Protein 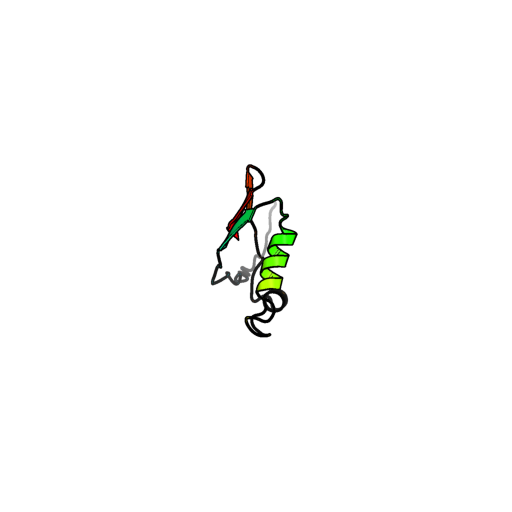AF-A0A8S8XQ68-F1 (afdb_monomer_lite)

Secondary structure (DSSP, 8-state):
-------------------S-----EEEEES---HHHHHHHHHHHHTTTS-TTT-HHHHHHTTSS-----EEEEETTEEEEE-

Structure (mmCIF, N/CA/C/O backbone):
data_AF-A0A8S8XQ68-F1
#
_entry.id   AF-A0A8S8XQ68-F1
#
loop_
_atom_site.group_PDB
_atom_site.id
_atom_site.type_symbol
_atom_site.label_atom_id
_atom_site.label_alt_id
_atom_site.label_comp_id
_atom_site.label_asym_id
_atom_site.label_entity_id
_atom_site.label_seq_id
_atom_site.pdbx_PDB_ins_code
_atom_site.Cartn_x
_atom_site.Cartn_y
_atom_site.Cartn_z
_atom_site.occupancy
_atom_site.B_iso_or_equiv
_atom_site.auth_seq_id
_atom_site.auth_comp_id
_atom_site.auth_asym_id
_atom_site.auth_atom_id
_atom_site.pdbx_PDB_model_num
ATOM 1 N N . MET A 1 1 ? 61.164 16.916 19.127 1.00 45.66 1 MET A N 1
ATOM 2 C CA . MET A 1 1 ? 59.933 17.377 19.805 1.00 45.66 1 MET A CA 1
ATOM 3 C C . MET A 1 1 ? 58.871 17.599 18.726 1.00 45.66 1 MET A C 1
ATOM 5 O O . MET A 1 1 ? 58.919 18.593 18.029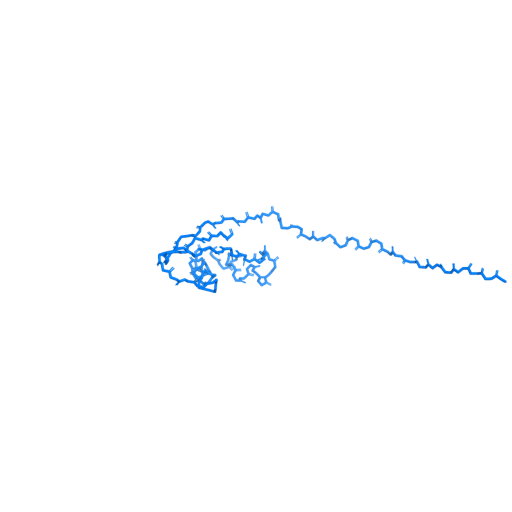 1.00 45.66 1 MET A O 1
ATOM 9 N N . SER A 1 2 ? 58.187 16.527 18.312 1.00 45.78 2 SER A N 1
ATOM 10 C CA . SER A 1 2 ? 56.775 16.249 18.661 1.00 45.78 2 SER A CA 1
ATOM 11 C C . SER A 1 2 ? 55.799 17.041 17.778 1.00 45.78 2 SER A C 1
ATOM 13 O O . SER A 1 2 ? 55.581 18.214 18.035 1.00 45.78 2 SER A O 1
ATOM 15 N N . LYS A 1 3 ? 55.236 16.437 16.718 1.00 50.81 3 LYS A N 1
ATOM 16 C CA . LYS A 1 3 ? 53.815 15.995 16.566 1.00 50.81 3 LYS A CA 1
ATOM 17 C C . LYS A 1 3 ? 53.278 16.672 15.279 1.00 50.81 3 LYS A C 1
ATOM 19 O O . LYS A 1 3 ? 53.660 17.800 15.036 1.00 50.81 3 LYS A O 1
ATOM 24 N N . LYS A 1 4 ? 52.405 16.140 14.418 1.00 52.94 4 LYS A N 1
ATOM 25 C CA . LYS A 1 4 ? 51.621 14.898 14.312 1.00 52.94 4 LYS A CA 1
ATOM 26 C C . LYS A 1 4 ? 50.864 14.980 12.959 1.00 52.94 4 LYS A C 1
ATOM 28 O O . LYS A 1 4 ? 50.473 16.071 12.570 1.00 52.94 4 LYS A O 1
ATOM 33 N N . HIS A 1 5 ? 50.713 13.830 12.295 1.00 47.81 5 HIS A N 1
ATOM 34 C CA . HIS A 1 5 ? 49.649 13.333 11.390 1.00 47.81 5 HIS A CA 1
ATOM 35 C C . HIS A 1 5 ? 48.411 14.237 11.094 1.00 47.81 5 HIS A C 1
ATOM 37 O O . HIS A 1 5 ? 47.971 14.956 11.980 1.00 47.81 5 HIS A O 1
ATOM 43 N N . ASN A 1 6 ? 47.663 14.146 9.977 1.00 57.00 6 ASN A N 1
ATOM 44 C CA . ASN A 1 6 ? 47.094 12.924 9.388 1.00 57.00 6 ASN A CA 1
ATOM 45 C C . ASN A 1 6 ? 46.242 13.185 8.111 1.00 57.00 6 ASN A C 1
ATOM 47 O O . ASN A 1 6 ? 45.627 14.235 7.979 1.00 57.00 6 ASN A O 1
ATOM 51 N N . ASN A 1 7 ? 46.112 12.124 7.303 1.00 50.91 7 ASN A N 1
ATOM 52 C CA . ASN A 1 7 ? 44.935 11.620 6.563 1.00 50.91 7 ASN A CA 1
ATOM 53 C C . ASN A 1 7 ? 44.173 12.415 5.476 1.00 50.91 7 ASN A C 1
ATOM 55 O O . ASN A 1 7 ? 43.329 13.262 5.743 1.00 50.91 7 ASN A O 1
ATOM 59 N N . ARG A 1 8 ? 44.322 11.895 4.243 1.00 55.06 8 ARG A N 1
ATOM 60 C CA . ARG A 1 8 ? 43.274 11.299 3.374 1.00 55.06 8 ARG A CA 1
ATOM 61 C C . ARG A 1 8 ? 41.808 11.500 3.792 1.00 55.06 8 ARG A C 1
ATOM 63 O O . ARG A 1 8 ? 41.380 11.014 4.834 1.00 55.06 8 ARG A O 1
ATOM 70 N N . GLY A 1 9 ? 41.010 11.966 2.834 1.00 41.31 9 GLY A N 1
ATOM 71 C CA . GLY A 1 9 ? 39.561 11.777 2.815 1.00 41.31 9 GLY A CA 1
ATOM 72 C C . GLY A 1 9 ? 39.008 12.072 1.428 1.00 41.31 9 GLY A C 1
ATOM 73 O O . GLY A 1 9 ? 38.631 13.201 1.143 1.00 41.31 9 GLY A O 1
ATOM 74 N N . GLY A 1 10 ? 39.024 11.069 0.545 1.00 47.94 10 GLY A N 1
ATOM 75 C CA . GLY A 1 10 ? 38.411 11.163 -0.776 1.00 47.94 10 GLY A CA 1
ATOM 76 C C . GLY A 1 10 ? 36.925 11.475 -0.645 1.00 47.94 10 GLY A C 1
ATOM 77 O O . GLY A 1 10 ? 36.194 10.767 0.047 1.00 47.94 10 GLY A O 1
ATOM 78 N N . ASN A 1 11 ? 36.487 12.538 -1.314 1.00 47.50 11 ASN A N 1
ATOM 79 C CA . ASN A 1 11 ? 35.093 12.944 -1.330 1.00 47.50 11 ASN A CA 1
ATOM 80 C C . ASN A 1 11 ? 34.316 12.044 -2.302 1.00 47.50 11 ASN A C 1
AT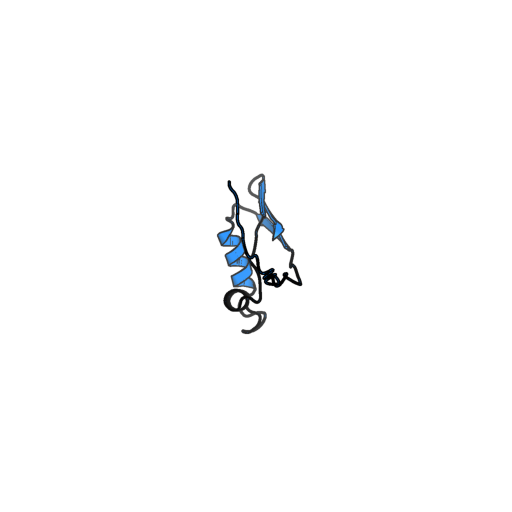OM 82 O O . ASN A 1 11 ? 34.045 12.413 -3.441 1.00 47.50 11 ASN A O 1
ATOM 86 N N . ASN A 1 12 ? 34.012 10.819 -1.872 1.00 56.91 12 ASN A N 1
ATOM 87 C CA . ASN A 1 12 ? 33.160 9.911 -2.627 1.00 56.91 12 ASN A CA 1
ATOM 88 C C . ASN A 1 12 ? 31.699 10.231 -2.294 1.00 56.91 12 ASN A C 1
ATOM 90 O O . ASN A 1 12 ? 31.043 9.522 -1.530 1.00 56.91 12 ASN A O 1
ATOM 94 N N . SER A 1 13 ? 31.204 11.339 -2.849 1.00 52.53 13 SER A N 1
ATOM 95 C CA . SER A 1 13 ? 29.772 11.624 -2.902 1.00 52.53 13 SER A CA 1
ATOM 96 C C . SER A 1 13 ? 29.122 10.609 -3.843 1.00 52.53 13 SER A C 1
ATOM 98 O O . SER A 1 13 ? 28.866 10.887 -5.012 1.00 52.53 13 SER A O 1
ATOM 100 N N . LYS A 1 14 ? 28.886 9.393 -3.331 1.00 50.19 14 LYS A N 1
ATOM 101 C CA . LYS A 1 14 ? 27.947 8.443 -3.925 1.00 50.19 14 LYS A CA 1
ATOM 102 C C . LYS A 1 14 ? 26.599 9.148 -3.959 1.00 50.19 14 LYS A C 1
ATOM 104 O O . LYS A 1 14 ? 25.932 9.254 -2.934 1.00 50.19 14 LYS A O 1
ATOM 109 N N . GLY A 1 15 ? 26.248 9.677 -5.128 1.00 48.78 15 GLY A N 1
ATOM 110 C CA . GLY A 1 15 ? 24.949 10.271 -5.389 1.00 48.78 15 GLY A CA 1
ATOM 111 C C . GLY A 1 15 ? 23.872 9.273 -4.998 1.00 48.78 15 GLY A C 1
ATOM 112 O O . GLY A 1 15 ? 23.684 8.253 -5.660 1.00 48.78 15 GLY A O 1
ATOM 113 N N . ASN A 1 16 ? 23.203 9.551 -3.884 1.00 58.09 16 ASN A N 1
ATOM 114 C CA . ASN A 1 16 ? 22.000 8.845 -3.500 1.00 58.09 16 ASN A CA 1
ATOM 115 C C . ASN A 1 16 ? 21.007 9.097 -4.636 1.00 58.09 16 ASN A C 1
ATOM 117 O O . ASN A 1 16 ? 20.678 10.251 -4.917 1.00 58.09 16 ASN A O 1
ATOM 121 N N . LYS A 1 17 ? 20.596 8.049 -5.354 1.00 60.59 17 LYS A N 1
ATOM 122 C CA . LYS A 1 17 ? 19.598 8.164 -6.419 1.00 60.59 17 LYS A CA 1
ATOM 123 C C . LYS A 1 17 ? 18.279 8.542 -5.743 1.00 60.59 17 LYS A C 1
ATOM 125 O O . LYS A 1 17 ? 17.553 7.675 -5.272 1.00 60.59 17 LYS A O 1
ATOM 130 N N . ALA A 1 18 ? 18.045 9.843 -5.592 1.00 64.94 18 ALA A N 1
ATOM 131 C CA . ALA A 1 18 ? 16.877 10.372 -4.911 1.00 64.94 18 ALA A CA 1
ATOM 132 C C . ALA A 1 18 ? 15.615 9.882 -5.631 1.00 64.94 18 ALA A C 1
ATOM 134 O O . ALA A 1 18 ? 15.548 9.898 -6.864 1.00 64.94 18 ALA A O 1
ATOM 135 N N . MET A 1 19 ? 14.631 9.414 -4.861 1.00 73.88 19 MET A N 1
ATOM 136 C CA . MET A 1 19 ? 13.340 8.998 -5.403 1.00 73.88 19 MET A CA 1
ATOM 137 C C . MET A 1 19 ? 12.702 10.199 -6.106 1.00 73.88 19 MET A C 1
ATOM 139 O O . MET A 1 19 ? 12.437 11.220 -5.480 1.00 73.88 19 MET A O 1
ATOM 143 N N . LYS A 1 20 ? 12.500 10.098 -7.424 1.00 82.62 20 LYS A N 1
ATOM 144 C CA . LYS A 1 20 ? 12.016 11.217 -8.250 1.00 82.62 20 LYS A CA 1
ATOM 145 C C . LYS A 1 20 ? 10.530 11.517 -8.022 1.00 82.62 20 LYS A C 1
ATOM 147 O O . LYS A 1 20 ? 10.103 12.651 -8.210 1.00 82.62 20 LYS A O 1
ATOM 152 N N . TYR A 1 21 ? 9.759 10.503 -7.633 1.00 87.81 21 TYR A N 1
ATOM 153 C CA . TYR A 1 21 ? 8.315 10.582 -7.440 1.00 87.81 21 TYR A CA 1
ATOM 154 C C . TYR A 1 21 ? 7.913 9.849 -6.159 1.00 87.81 21 TYR A C 1
ATOM 156 O O . TYR A 1 21 ? 8.497 8.816 -5.831 1.00 87.81 21 TYR A O 1
ATOM 164 N N . MET A 1 22 ? 6.907 10.382 -5.466 1.00 88.31 22 MET A N 1
ATOM 165 C CA . MET A 1 22 ? 6.301 9.787 -4.277 1.00 88.31 22 MET A CA 1
ATOM 166 C C . MET A 1 22 ? 4.800 9.655 -4.517 1.00 88.31 22 MET A C 1
ATOM 168 O O . MET A 1 22 ? 4.125 10.650 -4.782 1.00 88.31 22 MET A O 1
ATOM 172 N N . VAL A 1 23 ? 4.298 8.424 -4.458 1.00 89.19 23 VAL A N 1
ATOM 173 C CA . VAL A 1 23 ? 2.861 8.137 -4.489 1.00 89.19 23 VAL A CA 1
ATOM 174 C C . VAL A 1 23 ? 2.338 8.294 -3.069 1.00 89.19 23 VAL A C 1
ATOM 176 O O . VAL A 1 23 ? 2.987 7.817 -2.145 1.00 89.19 23 VAL A O 1
ATOM 179 N N . ARG A 1 24 ? 1.200 8.975 -2.911 1.00 91.94 24 ARG A N 1
ATOM 180 C CA . ARG A 1 24 ? 0.502 9.100 -1.630 1.00 91.94 24 ARG A CA 1
ATOM 181 C C . ARG A 1 24 ? -0.929 8.615 -1.759 1.00 91.94 24 ARG A C 1
ATOM 183 O O . ARG A 1 24 ? -1.577 8.938 -2.756 1.00 91.94 24 ARG A O 1
ATOM 190 N N . ALA A 1 25 ? -1.414 7.874 -0.772 1.00 91.56 25 ALA A N 1
ATOM 191 C CA . ALA A 1 25 ? -2.789 7.391 -0.760 1.00 91.56 25 ALA A CA 1
ATOM 192 C C . ALA A 1 25 ? -3.381 7.352 0.652 1.00 91.56 25 ALA A C 1
ATOM 194 O O . ALA A 1 25 ? -2.741 6.908 1.601 1.00 91.56 25 ALA A O 1
ATOM 195 N N . ASP A 1 26 ? -4.639 7.772 0.772 1.00 93.00 26 ASP A N 1
ATOM 196 C CA . ASP A 1 26 ? -5.413 7.669 2.005 1.00 93.00 26 ASP A CA 1
ATOM 197 C C . ASP A 1 26 ? -6.166 6.338 2.067 1.00 93.00 26 ASP A C 1
ATOM 199 O O . ASP A 1 26 ? -6.818 5.917 1.108 1.00 93.00 26 ASP A O 1
ATOM 203 N N . ILE A 1 27 ? -6.147 5.704 3.236 1.00 91.25 27 ILE A N 1
ATOM 204 C CA . ILE A 1 27 ? -6.851 4.455 3.511 1.00 91.25 27 ILE A CA 1
ATOM 205 C C . ILE A 1 27 ? -7.910 4.688 4.579 1.00 91.25 27 ILE A C 1
ATOM 207 O O . ILE A 1 27 ? -7.672 5.341 5.597 1.00 91.25 27 ILE A O 1
ATOM 211 N N . LYS A 1 28 ? -9.083 4.091 4.371 1.00 92.56 28 LYS A N 1
ATOM 212 C CA . LYS A 1 28 ? -10.150 4.005 5.368 1.00 92.56 28 LYS A CA 1
ATOM 213 C C . LYS A 1 28 ? -10.635 2.569 5.439 1.00 92.56 28 LYS A C 1
ATOM 215 O O . LYS A 1 28 ? -11.041 2.009 4.425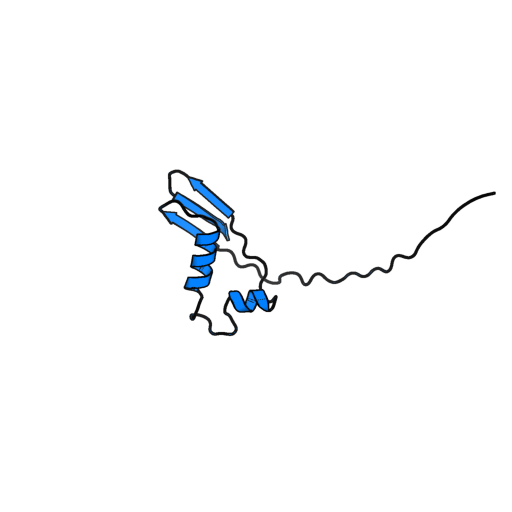 1.00 92.56 28 LYS A O 1
ATOM 220 N N . VAL A 1 29 ? -10.614 1.989 6.632 1.00 93.38 29 VAL A N 1
ATOM 221 C CA . VAL A 1 29 ? -11.073 0.620 6.868 1.00 93.38 29 VAL A CA 1
ATOM 222 C C . VAL A 1 29 ? -12.063 0.602 8.024 1.00 93.38 29 VAL A C 1
ATOM 224 O O . VAL A 1 29 ? -11.824 1.186 9.081 1.00 93.38 29 VAL A O 1
ATOM 227 N N . ASN A 1 30 ? -13.184 -0.088 7.818 1.00 92.56 30 ASN A N 1
ATOM 228 C CA . ASN A 1 30 ? -14.141 -0.393 8.874 1.00 92.56 30 ASN A CA 1
ATOM 229 C C . ASN A 1 30 ? -13.742 -1.728 9.510 1.00 92.56 30 ASN A C 1
ATOM 231 O O . ASN A 1 30 ? -13.932 -2.777 8.902 1.00 92.56 30 ASN A O 1
ATOM 235 N N . GLY A 1 31 ? -13.181 -1.680 10.713 1.00 89.69 31 GLY A N 1
ATOM 236 C CA . GLY A 1 31 ? -12.636 -2.838 11.412 1.00 89.69 31 GLY A CA 1
ATOM 237 C C . GLY A 1 31 ? -11.168 -2.656 11.787 1.00 89.69 31 GLY A C 1
ATOM 238 O O . GLY A 1 31 ? -10.526 -1.657 11.459 1.00 89.69 31 GLY A O 1
ATOM 239 N N . THR A 1 32 ? -10.634 -3.642 12.499 1.00 88.38 32 THR A N 1
ATOM 240 C CA . THR A 1 32 ? -9.220 -3.703 12.866 1.00 88.38 32 THR A CA 1
ATOM 241 C C . THR A 1 32 ? -8.421 -4.379 11.757 1.00 88.38 32 THR A C 1
ATOM 243 O O . THR A 1 32 ? -8.768 -5.463 11.298 1.00 88.38 32 THR A O 1
ATOM 246 N N . VAL A 1 33 ? -7.325 -3.748 11.340 1.00 92.50 33 VAL A N 1
ATOM 247 C CA . VAL A 1 33 ? -6.379 -4.303 10.362 1.00 92.50 33 VAL A CA 1
ATOM 248 C C . VAL A 1 33 ? -4.951 -4.004 10.788 1.00 92.50 33 VAL A C 1
ATOM 250 O O . VAL A 1 33 ? -4.693 -3.035 11.506 1.00 92.50 33 VAL A O 1
ATOM 253 N N . GLN A 1 34 ? -4.014 -4.844 10.363 1.00 91.88 34 GLN A N 1
ATOM 254 C CA . GLN A 1 34 ? -2.590 -4.636 10.584 1.00 91.88 34 GLN A CA 1
ATOM 255 C C . GLN A 1 34 ? -1.926 -4.096 9.315 1.00 91.88 34 GLN A C 1
ATOM 257 O O . GLN A 1 34 ? -2.399 -4.300 8.198 1.00 91.88 34 GLN A O 1
ATOM 262 N N . ARG A 1 35 ? -0.750 -3.475 9.477 1.00 90.56 35 ARG A N 1
ATOM 263 C CA . ARG A 1 35 ? 0.067 -2.972 8.358 1.00 90.56 35 ARG A CA 1
ATOM 264 C C . ARG A 1 35 ? 0.273 -4.029 7.263 1.00 90.56 35 ARG A C 1
ATOM 266 O O . ARG A 1 35 ? 0.205 -3.710 6.082 1.00 90.56 35 ARG A O 1
ATOM 273 N N . LYS A 1 36 ? 0.513 -5.287 7.651 1.00 92.00 36 LYS A N 1
ATOM 274 C CA . LYS A 1 36 ? 0.736 -6.397 6.709 1.00 92.00 36 LYS A CA 1
ATOM 275 C C . LYS A 1 36 ? -0.485 -6.665 5.818 1.00 92.00 36 LYS A C 1
ATOM 277 O O . LYS A 1 36 ? -0.308 -6.978 4.645 1.00 92.00 36 LYS A O 1
ATOM 282 N N . ASP A 1 37 ? -1.692 -6.499 6.359 1.00 93.31 37 ASP A N 1
ATOM 283 C CA . ASP A 1 37 ? -2.947 -6.755 5.649 1.00 93.31 37 ASP A CA 1
ATOM 284 C C . ASP A 1 37 ? -3.182 -5.662 4.602 1.00 93.31 37 ASP A C 1
ATOM 286 O O . ASP A 1 37 ? -3.552 -5.949 3.468 1.00 93.31 37 ASP A O 1
ATOM 290 N N . ILE A 1 38 ? -2.862 -4.412 4.951 1.00 91.69 38 ILE A N 1
ATOM 291 C CA . ILE A 1 38 ? -2.917 -3.260 4.045 1.00 91.69 38 ILE A CA 1
ATOM 292 C C . ILE A 1 38 ? -1.936 -3.417 2.881 1.00 91.69 38 ILE A C 1
ATOM 294 O O . ILE A 1 38 ? -2.321 -3.270 1.723 1.00 91.69 38 ILE A O 1
ATOM 298 N N . ILE A 1 39 ? -0.674 -3.750 3.173 1.00 91.75 39 ILE A N 1
ATOM 299 C CA . ILE A 1 39 ? 0.337 -3.986 2.132 1.00 91.75 39 ILE A CA 1
ATOM 300 C C . ILE A 1 39 ? -0.110 -5.137 1.226 1.00 91.75 39 ILE A C 1
ATOM 302 O O . ILE A 1 39 ? -0.023 -5.029 0.004 1.00 91.75 39 ILE A O 1
ATOM 306 N N . GLY A 1 40 ? -0.621 -6.220 1.819 1.00 93.25 40 GLY A N 1
ATOM 307 C CA . GLY A 1 40 ? -1.174 -7.352 1.083 1.00 93.25 40 GLY A CA 1
ATOM 308 C C . GLY A 1 40 ? -2.318 -6.941 0.158 1.00 93.25 40 GLY A C 1
ATOM 309 O O . GLY A 1 40 ? -2.318 -7.334 -1.005 1.00 93.25 40 GLY A O 1
ATOM 310 N N . ALA A 1 41 ? -3.236 -6.100 0.636 1.00 92.62 41 ALA A N 1
ATOM 311 C CA . ALA A 1 41 ? -4.348 -5.592 -0.156 1.00 92.62 41 ALA A CA 1
ATOM 312 C C . ALA A 1 41 ? -3.872 -4.742 -1.344 1.00 92.62 41 ALA A C 1
ATOM 314 O O . ALA A 1 41 ? -4.317 -4.976 -2.459 1.00 92.62 41 ALA A O 1
ATOM 315 N N . ILE A 1 42 ? -2.928 -3.814 -1.155 1.00 91.44 42 ILE A N 1
ATOM 316 C CA . ILE A 1 42 ? -2.396 -2.981 -2.253 1.00 91.44 42 ILE A CA 1
ATOM 317 C C . ILE A 1 42 ? -1.688 -3.848 -3.300 1.00 91.44 42 ILE A C 1
ATOM 319 O O . ILE A 1 42 ? -1.915 -3.697 -4.501 1.00 91.44 42 ILE A O 1
ATOM 323 N N . MET A 1 43 ? -0.841 -4.776 -2.850 1.00 90.44 43 MET A N 1
ATOM 324 C CA . MET A 1 43 ? -0.108 -5.673 -3.745 1.00 90.44 43 MET A CA 1
ATOM 325 C C . MET A 1 43 ? -1.073 -6.578 -4.515 1.00 90.44 43 MET A C 1
ATOM 327 O O . MET A 1 43 ? -0.978 -6.654 -5.731 1.00 90.44 43 MET A O 1
ATOM 331 N N . GLY A 1 44 ? -2.038 -7.195 -3.829 1.00 92.62 44 GLY A N 1
ATOM 332 C CA . GLY A 1 44 ? -3.018 -8.082 -4.454 1.00 92.62 44 GLY A CA 1
ATOM 333 C C . GLY A 1 44 ? -3.995 -7.357 -5.379 1.00 92.62 44 GLY A C 1
ATOM 334 O O . GLY A 1 44 ? -4.379 -7.908 -6.400 1.00 92.62 44 GLY A O 1
ATOM 335 N N . GLN A 1 45 ? -4.378 -6.114 -5.067 1.00 90.75 45 GLN A N 1
ATOM 336 C CA . GLN A 1 45 ? -5.249 -5.324 -5.945 1.00 90.75 45 GLN A CA 1
ATOM 337 C C . GLN A 1 45 ? -4.532 -4.822 -7.199 1.00 90.75 45 GLN A C 1
ATOM 339 O O . GLN A 1 45 ? -5.182 -4.613 -8.214 1.00 90.75 45 GLN A O 1
ATOM 344 N N . THR A 1 46 ? -3.217 -4.602 -7.148 1.00 89.50 46 THR A N 1
ATOM 345 C CA . THR A 1 46 ? -2.439 -4.139 -8.313 1.00 89.50 46 THR A CA 1
ATOM 346 C C . THR A 1 46 ? -1.903 -5.283 -9.173 1.00 89.50 46 THR A C 1
ATOM 348 O O . THR A 1 46 ? -1.515 -5.056 -10.322 1.00 89.50 46 THR A O 1
ATOM 351 N N . GLU A 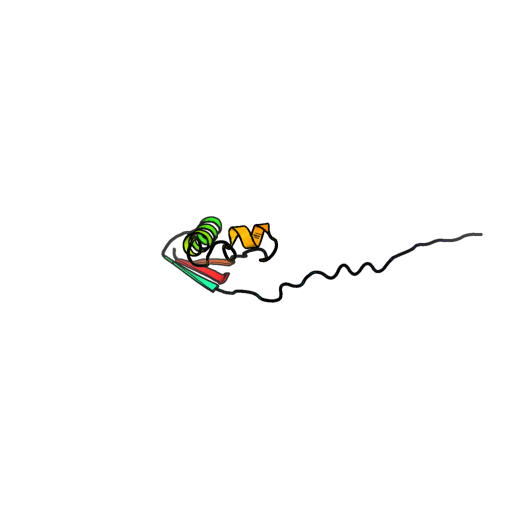1 47 ? -1.898 -6.506 -8.644 1.00 89.50 47 GLU A N 1
ATOM 352 C CA . GLU A 1 47 ? -1.486 -7.710 -9.356 1.00 89.50 47 GLU A CA 1
ATOM 353 C C . GLU A 1 47 ? -2.377 -7.943 -10.587 1.00 89.50 47 GLU A C 1
ATOM 355 O O . GLU A 1 47 ? -3.603 -7.920 -10.513 1.00 89.50 47 GLU A O 1
ATOM 360 N N . GLY A 1 48 ? -1.753 -8.106 -11.755 1.00 87.81 48 GLY A N 1
ATOM 361 C CA . GLY A 1 48 ? -2.453 -8.333 -13.023 1.00 87.81 48 GLY A CA 1
ATOM 362 C C . GLY A 1 48 ? -3.083 -7.098 -13.684 1.00 87.81 48 GLY A C 1
ATOM 363 O O . GLY A 1 48 ? -3.464 -7.188 -14.848 1.00 87.81 48 GLY A O 1
ATOM 364 N N . LEU A 1 49 ? -3.152 -5.936 -13.019 1.00 91.00 49 LEU A N 1
ATOM 365 C CA . LEU A 1 49 ? -3.772 -4.731 -13.601 1.00 91.00 49 LEU A CA 1
ATOM 366 C C . LEU A 1 49 ? -2.834 -3.906 -14.493 1.00 91.00 49 LEU A C 1
ATOM 368 O O . LEU A 1 49 ? -3.281 -3.294 -15.458 1.00 91.00 49 LEU A O 1
ATOM 372 N N . LEU A 1 50 ? -1.543 -3.847 -14.157 1.00 85.69 50 LEU A N 1
ATOM 373 C CA . LEU A 1 50 ? -0.580 -2.925 -14.785 1.00 85.69 50 LEU A CA 1
ATOM 374 C C . LEU A 1 50 ? 0.390 -3.617 -15.761 1.00 85.69 50 LEU A C 1
ATOM 376 O O . LEU A 1 50 ? 1.259 -2.965 -16.339 1.00 85.69 50 LEU A O 1
ATOM 380 N N . GLY A 1 51 ? 0.240 -4.931 -15.947 1.00 88.25 51 GLY A N 1
ATOM 381 C CA . GLY A 1 51 ? 1.168 -5.772 -16.702 1.00 88.25 51 GLY A CA 1
ATOM 382 C C . GLY A 1 51 ? 2.465 -6.096 -15.949 1.00 88.25 51 GLY A C 1
ATOM 383 O O . GLY A 1 51 ? 2.838 -5.445 -14.969 1.00 88.25 51 GLY A O 1
ATOM 384 N N . ASP A 1 52 ? 3.183 -7.107 -16.439 1.00 85.44 52 ASP A N 1
ATOM 385 C CA . ASP A 1 52 ? 4.312 -7.743 -15.744 1.00 85.44 52 ASP A CA 1
ATOM 386 C C . ASP A 1 52 ? 5.505 -6.819 -15.467 1.00 85.44 52 ASP A C 1
ATOM 388 O O . ASP A 1 52 ? 6.385 -7.157 -14.679 1.00 85.44 52 ASP A O 1
ATOM 392 N N . GLU A 1 53 ? 5.629 -5.683 -16.152 1.00 86.50 53 GLU A N 1
ATOM 393 C CA . GLU A 1 53 ? 6.748 -4.748 -15.963 1.00 86.50 53 GLU A CA 1
ATOM 394 C C . GLU A 1 53 ? 6.489 -3.684 -14.896 1.00 86.50 53 GLU A C 1
ATOM 396 O O . GLU A 1 53 ? 7.443 -3.095 -14.374 1.00 86.50 53 GLU A O 1
ATOM 401 N N . LEU A 1 54 ? 5.215 -3.435 -14.590 1.00 89.19 54 LEU A N 1
ATOM 402 C CA . LEU A 1 54 ? 4.761 -2.411 -13.650 1.00 89.19 54 LEU A CA 1
ATOM 403 C C . LEU A 1 54 ? 4.193 -3.012 -12.360 1.00 89.19 54 LEU A C 1
ATOM 405 O O . LEU A 1 54 ? 3.703 -2.287 -11.497 1.00 89.19 54 LEU A O 1
ATOM 409 N N . GLU A 1 55 ? 4.308 -4.326 -12.193 1.00 90.50 55 GLU A N 1
ATOM 410 C CA . GLU A 1 55 ? 3.947 -5.008 -10.960 1.00 90.50 55 GLU A CA 1
ATOM 411 C C . GLU A 1 55 ? 4.838 -4.550 -9.791 1.00 90.50 55 GLU A C 1
ATOM 413 O O . GLU A 1 55 ? 6.072 -4.633 -9.843 1.00 90.50 55 GLU A O 1
ATOM 418 N N . LEU A 1 56 ? 4.215 -4.113 -8.693 1.00 90.88 56 LEU A N 1
ATOM 419 C CA . LEU A 1 56 ? 4.906 -3.541 -7.534 1.00 90.88 56 LEU A CA 1
ATOM 420 C C . LEU A 1 56 ? 5.972 -4.477 -6.942 1.00 90.88 56 LEU A C 1
ATOM 422 O O . LEU A 1 56 ? 7.068 -4.024 -6.603 1.00 90.88 56 LEU A O 1
ATOM 426 N N . ARG A 1 57 ? 5.708 -5.790 -6.877 1.00 89.06 57 ARG A N 1
ATOM 427 C CA . ARG A 1 57 ? 6.677 -6.776 -6.366 1.00 89.06 57 ARG A CA 1
ATOM 428 C C . ARG A 1 57 ? 7.940 -6.833 -7.222 1.00 89.06 57 ARG A C 1
ATOM 430 O O . ARG A 1 57 ? 9.049 -6.905 -6.688 1.00 89.06 57 ARG A O 1
ATOM 437 N N . LYS A 1 58 ? 7.796 -6.793 -8.547 1.00 90.25 58 LYS A N 1
ATOM 438 C CA . LYS A 1 58 ? 8.927 -6.800 -9.482 1.00 90.25 58 LYS A CA 1
ATOM 439 C C . LYS A 1 58 ? 9.653 -5.461 -9.480 1.00 90.25 58 LYS A C 1
ATOM 441 O O . LYS A 1 58 ? 10.885 -5.436 -9.473 1.00 90.25 58 LYS A O 1
ATOM 446 N N . LEU A 1 59 ? 8.914 -4.355 -9.414 1.00 91.44 59 LEU A N 1
ATOM 447 C CA . LEU A 1 59 ? 9.488 -3.018 -9.270 1.00 91.44 59 LEU A CA 1
ATOM 448 C C . LEU A 1 59 ? 10.336 -2.908 -7.997 1.00 91.44 59 LEU A C 1
ATOM 450 O O . LEU A 1 59 ? 11.418 -2.326 -8.040 1.00 91.44 59 LEU A O 1
ATOM 454 N N . GLN A 1 60 ? 9.904 -3.514 -6.888 1.00 89.38 60 GLN A N 1
ATOM 455 C CA . GLN A 1 60 ? 10.669 -3.508 -5.640 1.00 89.38 60 GLN A CA 1
ATOM 456 C C . GLN A 1 60 ? 11.945 -4.357 -5.759 1.00 89.38 60 GLN A C 1
ATOM 458 O O . GLN A 1 60 ? 13.026 -3.891 -5.404 1.00 89.38 60 GLN A O 1
ATOM 463 N N . ARG A 1 61 ? 11.860 -5.566 -6.342 1.00 89.38 61 ARG A N 1
ATOM 464 C CA . ARG A 1 61 ? 13.033 -6.437 -6.592 1.00 89.38 61 ARG A CA 1
ATOM 465 C C . ARG A 1 61 ? 14.060 -5.812 -7.535 1.00 89.38 61 ARG A C 1
ATOM 467 O O . ARG A 1 61 ? 15.254 -6.033 -7.375 1.00 89.38 61 ARG A O 1
ATOM 474 N N . THR A 1 62 ? 13.599 -5.039 -8.514 1.00 91.94 62 THR A N 1
ATOM 475 C CA . THR A 1 62 ? 14.453 -4.335 -9.486 1.00 91.94 62 THR A CA 1
ATOM 476 C C . THR A 1 62 ? 14.914 -2.960 -8.991 1.00 91.94 62 THR A C 1
ATOM 478 O O . THR A 1 62 ? 15.524 -2.212 -9.754 1.00 91.94 62 THR A O 1
ATOM 481 N N . ALA A 1 63 ? 14.634 -2.618 -7.725 1.00 88.50 63 ALA A N 1
ATOM 482 C CA . ALA A 1 63 ? 14.958 -1.336 -7.095 1.00 88.50 63 ALA A CA 1
ATOM 483 C C . ALA A 1 63 ? 14.422 -0.108 -7.864 1.00 88.50 63 ALA A C 1
ATOM 485 O O . ALA A 1 63 ? 15.019 0.971 -7.844 1.00 88.50 63 ALA A O 1
ATOM 486 N N . ARG A 1 64 ? 13.295 -0.273 -8.567 1.00 89.38 64 ARG A N 1
ATOM 487 C CA . ARG A 1 64 ? 12.606 0.790 -9.316 1.00 89.38 64 ARG A CA 1
ATOM 488 C C . ARG A 1 64 ? 11.594 1.556 -8.464 1.00 89.38 64 ARG A C 1
ATOM 490 O O . ARG A 1 64 ? 11.296 2.700 -8.792 1.00 89.38 64 ARG A O 1
ATOM 497 N N . ILE A 1 65 ? 11.094 0.946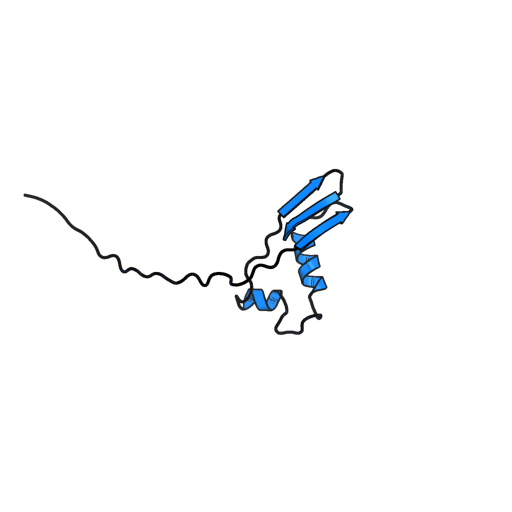 -7.390 1.00 90.00 65 ILE A N 1
ATOM 498 C CA . ILE A 1 65 ? 10.264 1.588 -6.361 1.00 90.00 65 ILE A CA 1
ATOM 499 C C . ILE A 1 65 ? 10.946 1.463 -4.994 1.00 90.00 65 ILE A C 1
ATOM 501 O O . ILE A 1 65 ? 11.673 0.500 -4.742 1.00 90.00 65 ILE A O 1
ATOM 505 N N . GLY A 1 66 ? 10.735 2.463 -4.137 1.00 88.69 66 GLY A N 1
ATOM 506 C CA . GLY A 1 66 ? 11.203 2.465 -2.752 1.00 88.69 66 GLY A CA 1
ATOM 507 C C . GLY A 1 66 ? 10.376 1.571 -1.824 1.00 88.69 66 GLY A C 1
ATOM 508 O O . GLY A 1 66 ? 9.579 0.741 -2.262 1.00 88.69 66 GLY A O 1
ATOM 509 N N . HIS A 1 67 ? 10.577 1.749 -0.519 1.00 87.31 67 HIS A N 1
ATOM 510 C CA . HIS A 1 67 ? 9.745 1.105 0.492 1.00 87.31 67 HIS A CA 1
ATOM 511 C C . HIS A 1 67 ? 8.330 1.690 0.489 1.00 87.31 67 HIS A C 1
ATOM 513 O O . HIS A 1 67 ? 8.142 2.877 0.233 1.00 87.31 67 HIS A O 1
ATOM 519 N N . VAL A 1 68 ? 7.346 0.831 0.762 1.00 88.44 68 VAL A N 1
ATOM 520 C CA . VAL A 1 68 ? 5.964 1.244 1.014 1.00 88.44 68 VAL A CA 1
ATOM 521 C C . VAL A 1 68 ? 5.824 1.443 2.515 1.00 88.44 68 VAL A C 1
ATOM 523 O O . VAL A 1 68 ? 5.838 0.471 3.279 1.00 88.44 68 VAL A O 1
ATOM 526 N N . ASP A 1 69 ? 5.721 2.698 2.928 1.00 89.75 69 ASP A N 1
ATOM 527 C CA . ASP A 1 69 ? 5.449 3.070 4.308 1.00 89.75 69 ASP A CA 1
ATOM 528 C C . ASP A 1 69 ? 3.944 3.218 4.516 1.00 89.75 69 ASP A C 1
ATOM 530 O O . ASP A 1 69 ? 3.207 3.538 3.595 1.00 89.75 69 ASP A O 1
ATOM 534 N N . VAL A 1 70 ? 3.467 2.879 5.714 1.00 91.56 70 VAL A N 1
ATOM 535 C CA . VAL A 1 70 ? 2.038 2.940 6.043 1.00 91.56 70 VAL A CA 1
ATOM 536 C C . VAL A 1 70 ? 1.886 3.477 7.454 1.00 91.56 70 VAL A C 1
ATOM 538 O O . VAL A 1 70 ? 2.193 2.792 8.435 1.00 91.56 70 VAL A O 1
ATOM 541 N N . GLU A 1 71 ? 1.396 4.694 7.571 1.00 92.31 71 GLU A N 1
ATOM 542 C CA . GLU A 1 71 ? 0.989 5.279 8.840 1.00 92.31 71 GLU A CA 1
ATOM 543 C C . GLU A 1 71 ? -0.465 4.898 9.115 1.00 92.31 71 GLU A C 1
ATOM 545 O O . GLU A 1 71 ? -1.290 4.880 8.204 1.00 92.31 71 GLU A O 1
ATOM 550 N N . MET A 1 72 ? -0.782 4.527 10.356 1.00 91.06 72 MET A N 1
ATOM 551 C CA . MET A 1 72 ? -2.126 4.085 10.730 1.00 91.06 72 MET A CA 1
ATOM 552 C C . MET A 1 72 ? -2.530 4.681 12.071 1.00 91.06 72 MET A C 1
ATOM 554 O O . MET A 1 72 ? -1.786 4.596 13.047 1.00 91.06 72 MET A O 1
ATOM 558 N N . GLU A 1 73 ? -3.756 5.178 12.129 1.00 91.06 73 GLU A N 1
ATOM 559 C CA . GLU A 1 73 ? -4.451 5.576 13.341 1.00 91.06 73 GLU A CA 1
ATOM 560 C C . GLU A 1 73 ? -5.710 4.716 13.491 1.00 91.06 73 GLU A C 1
ATOM 562 O O . GLU A 1 73 ? -6.510 4.576 12.562 1.00 91.06 73 GLU A O 1
ATOM 567 N N . ASN A 1 74 ? -5.892 4.124 14.671 1.00 88.50 74 ASN A N 1
ATOM 568 C CA . ASN A 1 74 ? -7.091 3.361 14.994 1.00 88.50 74 ASN A CA 1
ATOM 569 C C . ASN A 1 74 ? -7.930 4.135 16.007 1.00 88.50 74 ASN A C 1
ATOM 571 O O . ASN A 1 74 ? -7.461 4.444 17.103 1.00 88.50 74 ASN A O 1
ATOM 575 N N . LYS A 1 75 ? -9.183 4.415 15.651 1.00 87.81 75 LYS A N 1
ATOM 576 C CA . LYS A 1 75 ? -10.126 5.106 16.525 1.00 87.81 75 LYS A CA 1
ATOM 577 C C . LYS A 1 75 ? -11.507 4.479 16.404 1.00 87.81 75 LYS A C 1
ATOM 579 O O . LYS A 1 75 ? -12.110 4.467 15.335 1.00 87.81 75 LYS A O 1
ATOM 584 N N . GLY A 1 76 ? -12.022 3.959 17.520 1.00 85.12 76 GLY A N 1
ATOM 585 C CA . GLY A 1 76 ? -13.388 3.431 17.597 1.00 85.12 76 GLY A CA 1
ATOM 586 C C . GLY A 1 76 ? -13.667 2.258 16.649 1.00 85.12 76 GLY A C 1
ATOM 587 O O . GLY A 1 76 ? -14.761 2.175 16.099 1.00 85.12 76 GLY A O 1
ATOM 588 N N . GLY A 1 77 ? -12.680 1.386 16.411 1.00 85.69 77 GLY A N 1
ATOM 589 C CA . GLY A 1 77 ? -12.835 0.230 15.521 1.00 85.69 77 GLY A CA 1
ATOM 590 C C . GLY A 1 77 ? -12.792 0.572 14.030 1.00 85.69 77 GLY A C 1
ATOM 591 O O . GLY A 1 77 ? -13.110 -0.280 13.204 1.00 85.69 77 GLY A O 1
ATOM 592 N N . LYS A 1 78 ? -12.401 1.799 13.674 1.00 90.19 78 LYS A N 1
ATOM 593 C CA . LYS A 1 78 ? -12.074 2.207 12.307 1.00 90.19 78 LYS A CA 1
ATOM 594 C C . LYS A 1 78 ? -10.593 2.534 12.222 1.00 90.19 78 LYS A C 1
ATOM 596 O O . LYS A 1 78 ? -10.030 3.118 13.150 1.00 90.19 78 LYS A O 1
ATOM 601 N N . VAL A 1 79 ? -9.984 2.182 11.099 1.00 92.38 79 VAL A N 1
ATOM 602 C CA . VAL A 1 79 ? -8.592 2.514 10.802 1.00 92.38 79 VAL A CA 1
ATOM 603 C C . VAL A 1 79 ? -8.557 3.555 9.698 1.00 92.38 79 VAL A C 1
ATOM 605 O O . VAL A 1 79 ? -9.156 3.380 8.636 1.00 92.38 79 VAL A O 1
ATOM 608 N N . HIS A 1 80 ? -7.834 4.632 9.966 1.00 92.50 80 HIS A N 1
ATOM 609 C CA . HIS A 1 80 ? -7.445 5.631 8.986 1.00 92.50 80 HIS A CA 1
ATOM 610 C C . HIS A 1 80 ? -5.941 5.516 8.787 1.00 92.50 80 HIS A C 1
ATOM 612 O O . HIS A 1 80 ? -5.206 5.379 9.761 1.00 92.50 80 HIS A O 1
ATOM 618 N N . GLY A 1 81 ? -5.473 5.526 7.547 1.00 89.75 81 GLY A N 1
ATOM 619 C CA . GLY A 1 81 ? -4.046 5.425 7.276 1.00 89.75 81 GLY A CA 1
ATOM 620 C C . GLY A 1 81 ? -3.612 6.252 6.085 1.00 89.75 81 GLY A C 1
ATOM 621 O O . GLY A 1 81 ? -4.436 6.602 5.243 1.00 89.75 81 GLY A O 1
ATOM 622 N N . LEU A 1 82 ? -2.318 6.541 6.034 1.00 92.25 82 LEU A N 1
ATOM 623 C CA . LEU A 1 82 ? -1.668 7.216 4.922 1.00 92.25 82 LEU A CA 1
ATOM 624 C C . LEU A 1 82 ? -0.506 6.350 4.437 1.00 92.25 82 LEU A C 1
ATOM 626 O O . LEU A 1 82 ? 0.283 5.852 5.243 1.00 92.25 82 LEU A O 1
ATOM 630 N N . ILE A 1 83 ? -0.457 6.142 3.126 1.00 89.31 83 ILE A N 1
ATOM 631 C CA . ILE A 1 83 ? 0.621 5.464 2.397 1.00 89.31 83 ILE A CA 1
ATOM 632 C C . ILE A 1 83 ? 1.443 6.536 1.700 1.00 89.31 83 ILE A C 1
ATOM 634 O O . ILE A 1 83 ? 0.799 7.398 1.053 1.00 89.31 83 ILE A O 1
#

Foldseek 3Di:
DDDDDDDDDDPPPPPPPPDPDDDKDKDKDQADDDPVVVVVVVQVVCPPVPDPVPRPVVCVVVVVDDDDDKAWDDDPRMIIIMD

pLDDT: mean 81.6, std 16.06, range [41.31, 93.38]

Sequence (83 aa):
MSKKHNNRGGNNSKGNKAMKYMVRADIKVNGTVQRKDIIGAIMGQTEGLLGDELELRKLQRTARIGHVDVEMENKGGKVHGLI

Radius of gyration: 21.63 Å; chains: 1; bounding box: 74×26×36 Å